Protein AF-A0A6F8YCI7-F1 (afdb_monomer_lite)

Organism: NCBI:txid624315

Radius of gyration: 26.01 Å; chains: 1; bounding box: 48×55×63 Å

Secondary structure (DSSP, 8-state):
---SB-HHHHHHHHHHHHHHTTS--HHHHHHHTTS-HHHHHHHHTTPPPPHHHHHHHHHHHT--GGGTBPPP------HHHHHHHHHTT-TTS-HHHHHHHHHHHHHHHHHHS-S-----------TT--HHHHHHHHHHHHHHHHHHHTS-----

Foldseek 3Di:
DPDQFQLQVLLVLLCVVCVVVVNNDLVRSCVLLVHDSVQNVCSVVRDDDDPVSLVSSCVSSVHDSVVGGDPPPPPPQPPLSVQLVVLCPDPVDDNVRSVVVSVVVVVVCVVPVDPPPPPDDDPPPDVCPPPVNVVVVVVVVVVVVVVVVPPDDPDD

Structure (mmCIF, N/CA/C/O backbone):
data_AF-A0A6F8YCI7-F1
#
_entry.id   AF-A0A6F8YCI7-F1
#
loop_
_atom_site.group_PDB
_atom_site.id
_atom_site.type_symbol
_atom_site.label_atom_id
_atom_site.label_alt_id
_atom_site.label_comp_id
_atom_site.label_asym_id
_atom_site.label_entity_id
_atom_site.label_seq_id
_atom_site.pdbx_PDB_ins_code
_atom_site.Cartn_x
_atom_site.Cartn_y
_atom_site.Cartn_z
_atom_site.occupancy
_atom_site.B_iso_or_equiv
_atom_site.auth_seq_id
_atom_site.auth_comp_id
_atom_site.auth_asym_id
_atom_site.auth_atom_id
_atom_site.pdbx_PDB_model_num
ATOM 1 N N . MET A 1 1 ? 13.091 4.020 5.190 1.00 37.84 1 MET A N 1
ATOM 2 C CA . MET A 1 1 ? 12.052 4.805 4.493 1.00 37.84 1 MET A CA 1
ATOM 3 C C . MET A 1 1 ? 11.655 3.990 3.278 1.00 37.84 1 MET A C 1
ATOM 5 O O . MET A 1 1 ? 12.542 3.629 2.524 1.00 37.84 1 MET A O 1
ATOM 9 N N . SER A 1 2 ? 10.399 3.556 3.171 1.00 45.97 2 SER A N 1
ATOM 10 C CA . SER A 1 2 ? 9.941 2.752 2.031 1.00 45.97 2 SER A CA 1
ATOM 11 C C . SER A 1 2 ? 9.976 3.618 0.779 1.00 45.97 2 SER A C 1
ATOM 13 O O . SER A 1 2 ? 9.234 4.597 0.708 1.00 45.97 2 SER A O 1
ATOM 15 N N . GLU A 1 3 ? 10.856 3.298 -0.164 1.00 55.19 3 GLU A N 1
ATOM 16 C CA . GLU A 1 3 ? 10.887 3.984 -1.451 1.00 55.19 3 GLU A CA 1
ATOM 17 C C . GLU A 1 3 ? 9.517 3.834 -2.134 1.00 55.19 3 GLU A C 1
ATOM 19 O O . GLU A 1 3 ? 8.992 2.721 -2.219 1.00 55.19 3 GLU A O 1
ATOM 24 N N . PRO A 1 4 ? 8.890 4.940 -2.574 1.00 69.00 4 PRO A N 1
ATOM 25 C CA . PRO A 1 4 ? 7.532 4.921 -3.118 1.00 69.00 4 PRO A CA 1
ATOM 26 C C . PRO A 1 4 ? 7.436 4.220 -4.482 1.00 69.00 4 PRO A C 1
ATOM 28 O O . PRO A 1 4 ? 6.330 4.012 -4.979 1.00 69.00 4 PRO A O 1
ATOM 31 N N . ILE A 1 5 ? 8.575 3.864 -5.083 1.00 75.88 5 ILE A N 1
ATOM 32 C CA . ILE A 1 5 ? 8.698 3.332 -6.439 1.00 75.88 5 ILE A CA 1
ATOM 33 C C . ILE A 1 5 ? 9.380 1.959 -6.385 1.00 75.88 5 ILE A C 1
ATOM 35 O O . ILE A 1 5 ? 10.434 1.804 -5.775 1.00 75.88 5 ILE A O 1
ATOM 39 N N . ASP A 1 6 ? 8.799 0.967 -7.057 1.00 85.62 6 ASP A N 1
ATOM 40 C CA . ASP A 1 6 ? 9.377 -0.362 -7.263 1.00 85.62 6 ASP A CA 1
ATOM 41 C C . ASP A 1 6 ? 10.444 -0.307 -8.374 1.00 85.62 6 ASP A C 1
ATOM 43 O O . ASP A 1 6 ? 10.183 -0.527 -9.564 1.00 85.62 6 ASP A O 1
ATOM 47 N N . ILE A 1 7 ? 11.667 0.056 -7.981 1.00 87.38 7 ILE A N 1
ATOM 48 C CA . ILE A 1 7 ? 12.806 0.234 -8.894 1.00 87.38 7 ILE A CA 1
ATOM 49 C C . ILE A 1 7 ? 13.286 -1.113 -9.455 1.00 87.38 7 ILE A C 1
ATOM 51 O O . ILE A 1 7 ? 13.692 -1.202 -10.616 1.00 87.38 7 ILE A O 1
ATOM 55 N N . GLU A 1 8 ? 13.184 -2.191 -8.677 1.00 87.75 8 GLU A N 1
ATOM 56 C CA . GLU A 1 8 ? 13.527 -3.539 -9.140 1.00 87.75 8 GLU A CA 1
ATOM 57 C C . GLU A 1 8 ? 12.595 -4.004 -10.266 1.00 87.75 8 GLU A C 1
ATOM 59 O O . GLU A 1 8 ? 13.024 -4.647 -11.232 1.00 87.75 8 GLU A O 1
ATOM 64 N N . LEU A 1 9 ? 11.301 -3.687 -10.176 1.00 89.19 9 LEU A N 1
ATOM 65 C CA . LEU A 1 9 ? 10.351 -3.904 -11.263 1.00 89.19 9 LEU A CA 1
ATOM 66 C C . LEU A 1 9 ? 10.716 -3.076 -12.500 1.00 89.19 9 LEU A C 1
ATOM 68 O O . LEU A 1 9 ? 10.702 -3.621 -13.606 1.00 89.19 9 LEU A O 1
ATOM 72 N N . LEU A 1 10 ? 11.088 -1.804 -12.326 1.00 91.12 10 LEU A N 1
ATOM 73 C CA . LEU A 1 10 ? 11.517 -0.936 -13.426 1.00 91.12 10 LEU A CA 1
ATOM 74 C C . LEU A 1 10 ? 12.724 -1.517 -14.175 1.00 91.12 10 LEU A C 1
ATOM 76 O O . LEU A 1 10 ? 12.652 -1.702 -15.392 1.00 91.12 10 LEU A O 1
ATOM 80 N 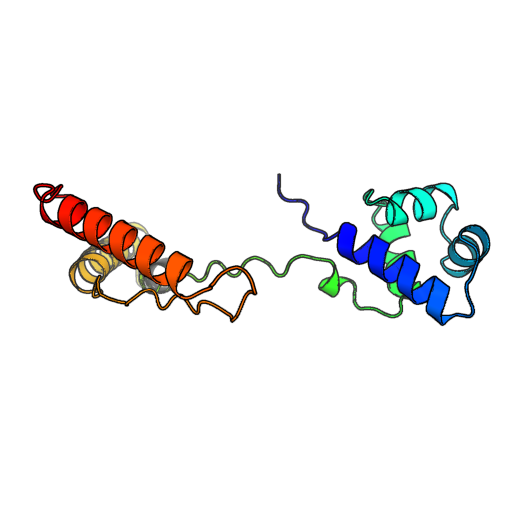N . GLY A 1 11 ? 13.792 -1.889 -13.466 1.00 91.62 11 GLY A N 1
ATOM 81 C CA . GLY A 1 11 ? 14.991 -2.479 -14.069 1.00 91.62 11 GLY A CA 1
ATOM 82 C C . GLY A 1 11 ? 14.706 -3.792 -14.810 1.00 91.62 11 GLY A C 1
ATOM 83 O O . GLY A 1 11 ? 15.164 -3.994 -15.940 1.00 91.62 11 GLY A O 1
ATOM 84 N N . ARG A 1 12 ? 13.872 -4.670 -14.232 1.00 92.56 12 ARG A N 1
ATOM 85 C CA . ARG A 1 12 ? 13.448 -5.923 -14.884 1.00 92.56 12 ARG A CA 1
ATOM 86 C C . ARG A 1 12 ? 12.662 -5.677 -16.169 1.00 92.56 12 ARG A C 1
ATOM 88 O O . ARG A 1 12 ? 12.902 -6.371 -17.158 1.00 92.56 12 ARG A O 1
ATOM 95 N N . LEU A 1 13 ? 11.745 -4.709 -16.172 1.00 93.06 13 LEU A N 1
ATOM 96 C CA . LEU A 1 13 ? 10.932 -4.383 -17.346 1.00 93.06 13 LEU A CA 1
ATOM 97 C C . LEU A 1 13 ? 11.761 -3.734 -18.456 1.00 93.06 13 LEU A C 1
ATOM 99 O O . LEU A 1 13 ? 11.581 -4.096 -19.616 1.00 93.06 13 LEU A O 1
ATOM 103 N N . VAL A 1 14 ? 12.731 -2.879 -18.116 1.00 92.56 14 VAL A N 1
ATOM 104 C CA . VAL A 1 14 ? 13.713 -2.353 -19.080 1.00 92.56 14 VAL A CA 1
ATOM 105 C C . VAL A 1 14 ? 14.464 -3.493 -19.762 1.00 92.56 14 VAL A C 1
ATOM 107 O O . VAL A 1 14 ? 14.514 -3.558 -20.992 1.00 92.56 14 VAL A O 1
ATOM 110 N N . ARG A 1 15 ? 14.994 -4.445 -18.987 1.00 92.06 15 ARG A N 1
ATOM 111 C CA . ARG A 1 15 ? 15.701 -5.605 -19.542 1.00 92.06 15 ARG A CA 1
ATOM 112 C C . ARG A 1 15 ? 14.794 -6.468 -20.422 1.00 92.06 15 ARG A C 1
ATOM 114 O O . ARG A 1 15 ? 15.214 -6.892 -21.498 1.00 92.06 15 ARG A O 1
ATOM 121 N N . ALA A 1 16 ? 13.561 -6.721 -19.989 1.00 91.69 16 ALA A N 1
ATOM 122 C CA . ALA A 1 16 ? 12.595 -7.510 -20.749 1.00 91.69 16 ALA A CA 1
ATOM 123 C C . ALA A 1 16 ? 12.235 -6.844 -22.087 1.00 91.69 16 ALA A C 1
ATOM 125 O O . ALA A 1 16 ? 12.264 -7.503 -23.128 1.00 91.69 16 ALA A O 1
ATOM 126 N N . GLU A 1 17 ? 11.969 -5.538 -22.083 1.00 92.69 17 GLU A N 1
ATOM 127 C CA . GLU A 1 17 ? 11.607 -4.789 -23.288 1.00 92.69 17 GLU A CA 1
ATOM 128 C C . GLU A 1 17 ? 12.776 -4.717 -24.282 1.00 92.69 17 GLU A C 1
ATOM 130 O O . GLU A 1 17 ? 12.590 -4.924 -25.483 1.00 92.69 17 GLU A O 1
ATOM 135 N N . ARG A 1 18 ? 14.014 -4.554 -23.792 1.00 92.88 18 ARG A N 1
ATOM 136 C CA . ARG A 1 18 ? 15.229 -4.641 -24.622 1.00 92.88 18 ARG A CA 1
ATOM 137 C C . ARG A 1 18 ? 15.354 -5.978 -25.345 1.00 92.88 18 ARG A C 1
ATOM 139 O O . ARG A 1 18 ? 15.717 -6.012 -26.520 1.00 92.88 18 ARG A O 1
ATOM 146 N N . LEU A 1 19 ? 15.082 -7.080 -24.646 1.00 91.00 19 LEU A N 1
ATOM 147 C CA . LEU A 1 19 ? 15.126 -8.421 -25.229 1.00 91.00 19 LEU A CA 1
ATOM 148 C C . LEU A 1 19 ? 14.012 -8.613 -26.261 1.00 91.00 19 LEU A C 1
ATOM 150 O O . LEU A 1 19 ? 14.274 -9.163 -27.331 1.00 91.00 19 LEU A O 1
ATOM 154 N N . LYS A 1 20 ? 12.809 -8.106 -25.971 1.00 91.06 20 LYS A N 1
ATOM 155 C CA . LYS A 1 20 ? 11.640 -8.171 -26.854 1.00 91.06 20 LYS A CA 1
ATOM 156 C C . LYS A 1 20 ? 11.854 -7.421 -28.172 1.00 91.06 20 LYS A C 1
ATOM 158 O O . LYS A 1 20 ? 11.485 -7.933 -29.222 1.00 91.06 20 LYS A O 1
ATOM 163 N N . ARG A 1 21 ? 12.503 -6.253 -28.145 1.00 89.75 21 ARG A N 1
ATOM 164 C CA . ARG A 1 21 ? 12.782 -5.418 -29.332 1.00 89.75 21 ARG A CA 1
ATOM 165 C C . ARG A 1 21 ? 14.008 -5.863 -30.143 1.00 89.75 21 ARG A C 1
ATOM 167 O O . ARG A 1 21 ? 14.680 -5.040 -30.752 1.00 89.75 21 ARG A O 1
ATOM 174 N N . GLY A 1 22 ? 14.322 -7.159 -30.140 1.00 85.06 22 GLY A N 1
ATOM 175 C CA . GLY A 1 22 ? 15.443 -7.707 -30.910 1.00 85.06 22 GLY A CA 1
ATOM 176 C C . GLY A 1 22 ? 16.796 -7.645 -30.196 1.00 85.06 22 GLY A C 1
ATOM 177 O O . GLY A 1 22 ? 17.822 -7.495 -30.849 1.00 85.06 22 GLY A O 1
ATOM 178 N N . ARG A 1 23 ? 16.814 -7.786 -28.860 1.00 86.88 23 ARG A N 1
ATOM 179 C CA . ARG A 1 23 ? 18.038 -7.781 -28.027 1.00 86.88 23 ARG A CA 1
ATOM 180 C C . ARG A 1 23 ? 18.862 -6.501 -28.168 1.00 86.88 23 ARG A C 1
ATOM 182 O O . ARG A 1 23 ? 20.076 -6.541 -28.360 1.00 86.88 23 ARG A O 1
ATOM 189 N N . LEU A 1 24 ? 18.198 -5.360 -28.011 1.00 90.25 24 LEU A N 1
ATOM 190 C CA . LEU A 1 24 ? 18.855 -4.058 -28.040 1.00 90.25 24 LEU A CA 1
ATOM 191 C C . LEU A 1 24 ? 20.004 -3.997 -27.028 1.00 90.25 24 LEU A C 1
ATOM 193 O O . LEU A 1 24 ? 19.871 -4.418 -25.869 1.00 90.25 24 LEU A O 1
ATOM 197 N N . SER A 1 25 ? 21.128 -3.420 -27.453 1.00 92.75 25 SER A N 1
ATOM 198 C CA . SER A 1 25 ? 22.197 -3.040 -26.534 1.00 92.75 25 SER A CA 1
ATOM 199 C C . SER A 1 25 ? 21.682 -1.976 -25.559 1.00 92.75 25 SER A C 1
ATOM 201 O O . SER A 1 25 ? 20.715 -1.266 -25.838 1.00 92.75 25 SER A O 1
ATOM 203 N N . LEU A 1 26 ? 22.322 -1.858 -24.396 1.00 91.12 26 LEU A N 1
ATOM 204 C CA . LEU A 1 26 ? 21.915 -0.870 -23.397 1.00 91.12 26 LEU A CA 1
ATOM 205 C C . LEU A 1 26 ? 22.045 0.561 -23.947 1.00 91.12 26 LEU A C 1
ATOM 207 O O . LEU A 1 26 ? 21.221 1.415 -23.645 1.00 91.12 26 LEU A O 1
ATOM 211 N N . ARG A 1 27 ? 23.044 0.805 -24.806 1.00 91.75 27 ARG A N 1
ATOM 212 C CA . ARG A 1 27 ? 23.239 2.099 -25.468 1.00 91.75 27 ARG A CA 1
ATOM 213 C C . ARG A 1 27 ? 22.113 2.410 -26.455 1.00 91.75 27 ARG A C 1
ATOM 215 O O . ARG A 1 27 ? 21.538 3.485 -26.362 1.00 91.75 27 ARG A O 1
ATOM 222 N N . ALA A 1 28 ? 21.732 1.448 -27.296 1.00 92.19 28 ALA A N 1
ATOM 223 C CA . ALA A 1 28 ? 20.612 1.622 -28.222 1.00 92.19 28 ALA A CA 1
ATOM 224 C C . ALA A 1 28 ? 19.280 1.842 -27.484 1.00 92.19 28 ALA A C 1
ATOM 226 O O . ALA A 1 28 ? 18.459 2.653 -27.896 1.00 92.19 28 ALA A O 1
ATOM 227 N N . ALA A 1 29 ? 19.067 1.145 -26.365 1.00 92.00 29 ALA A N 1
ATOM 228 C CA . ALA A 1 29 ? 17.880 1.336 -25.538 1.00 92.00 29 ALA A CA 1
ATOM 229 C C . ALA A 1 29 ? 17.845 2.720 -24.871 1.00 92.00 29 ALA A C 1
ATOM 231 O O . ALA A 1 29 ? 16.790 3.340 -24.816 1.00 92.00 29 ALA A O 1
ATOM 232 N N . ALA A 1 30 ? 18.994 3.217 -24.402 1.00 94.62 30 ALA A N 1
ATOM 233 C CA . ALA A 1 30 ? 19.110 4.547 -23.808 1.00 94.62 30 ALA A CA 1
ATOM 234 C C . ALA A 1 30 ? 18.831 5.655 -24.832 1.00 94.62 30 ALA A C 1
ATOM 236 O O . ALA A 1 30 ? 18.113 6.599 -24.520 1.00 94.62 30 ALA A O 1
ATOM 237 N N . GLU A 1 31 ? 19.325 5.494 -26.062 1.00 94.38 31 GLU A N 1
ATOM 238 C CA . GLU A 1 31 ? 19.021 6.397 -27.175 1.00 94.38 31 GLU A CA 1
ATOM 239 C C . GLU A 1 31 ? 17.526 6.399 -27.510 1.00 94.38 31 GLU A C 1
ATOM 241 O O . GLU A 1 31 ? 16.923 7.465 -27.579 1.00 94.38 31 GLU A O 1
ATOM 246 N N . GLN A 1 32 ? 16.896 5.225 -27.633 1.00 94.00 32 GLN A N 1
ATOM 247 C CA . GLN A 1 32 ? 15.455 5.137 -27.910 1.00 94.00 32 GLN A CA 1
ATOM 248 C C . GLN A 1 32 ? 14.579 5.688 -26.782 1.00 94.00 32 GLN A C 1
ATOM 250 O O . GLN A 1 32 ? 13.488 6.184 -27.042 1.00 94.00 32 GLN A O 1
ATOM 255 N N . ALA A 1 33 ? 15.018 5.542 -25.534 1.00 92.31 33 ALA A N 1
ATOM 256 C CA . ALA A 1 33 ? 14.318 6.069 -24.372 1.00 92.31 33 ALA A CA 1
ATOM 257 C C . ALA A 1 33 ? 14.679 7.535 -24.081 1.00 92.31 33 ALA A C 1
ATOM 259 O O . ALA A 1 33 ? 14.191 8.079 -23.097 1.00 92.31 33 ALA A O 1
ATOM 260 N N . GLU A 1 34 ? 15.534 8.169 -24.890 1.00 94.75 34 GLU A N 1
ATOM 261 C CA . GLU A 1 34 ? 16.004 9.548 -24.706 1.00 94.75 34 GLU A CA 1
ATOM 262 C C . GLU A 1 34 ? 16.581 9.823 -23.304 1.00 94.75 34 GLU A C 1
ATOM 264 O O . GLU A 1 34 ? 16.378 10.890 -22.711 1.00 94.75 34 GLU A O 1
ATOM 269 N N . VAL A 1 35 ? 17.313 8.858 -22.744 1.00 95.06 35 VAL A N 1
ATOM 270 C CA . VAL A 1 35 ? 17.971 8.986 -21.435 1.00 95.06 35 VAL A CA 1
ATOM 271 C C . VAL A 1 35 ? 19.480 8.778 -21.543 1.00 95.06 35 VAL A C 1
ATOM 273 O O . VAL A 1 35 ? 19.953 8.047 -22.415 1.00 95.06 35 VAL A O 1
ATOM 276 N N . PRO A 1 36 ? 20.282 9.366 -20.637 1.00 95.38 36 PRO A N 1
ATOM 277 C CA . PRO A 1 36 ? 21.711 9.096 -20.601 1.00 95.38 36 PRO A CA 1
ATOM 278 C C . PRO A 1 36 ? 21.992 7.605 -20.380 1.00 95.38 36 PRO A C 1
ATOM 280 O O . PRO A 1 36 ? 21.385 6.963 -19.519 1.00 95.38 36 PRO A O 1
ATOM 283 N N . PHE A 1 37 ? 22.984 7.066 -21.093 1.00 93.75 37 PHE A N 1
ATOM 284 C CA . PHE A 1 37 ? 23.416 5.669 -20.955 1.00 93.75 37 PHE A CA 1
ATOM 285 C C . PHE A 1 37 ? 23.702 5.279 -19.499 1.00 93.75 37 PHE A C 1
ATOM 287 O O . PHE A 1 37 ? 23.251 4.233 -19.034 1.00 93.75 37 PHE A O 1
ATOM 294 N N . ASN A 1 38 ? 24.414 6.144 -18.769 1.00 92.62 38 ASN A N 1
ATOM 295 C CA . ASN A 1 38 ? 24.748 5.912 -17.364 1.00 92.62 38 ASN A CA 1
ATOM 296 C C . ASN A 1 38 ? 23.492 5.810 -16.491 1.00 92.62 38 ASN A C 1
ATOM 298 O O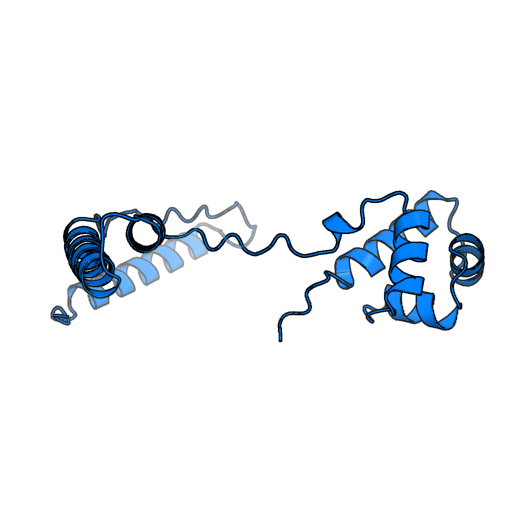 . ASN A 1 38 ? 23.460 4.992 -15.577 1.00 92.62 38 ASN A O 1
ATOM 302 N N . THR A 1 39 ? 22.447 6.585 -16.791 1.00 93.12 39 THR A N 1
ATOM 303 C CA . THR A 1 39 ? 21.168 6.516 -16.078 1.00 93.12 39 THR A CA 1
ATOM 304 C C . THR A 1 39 ? 20.487 5.179 -16.334 1.00 93.12 39 THR A C 1
ATOM 306 O O . THR A 1 39 ? 20.143 4.489 -15.381 1.00 93.12 39 THR A O 1
ATOM 309 N N . LEU A 1 40 ? 20.361 4.749 -17.594 1.00 92.44 40 LEU A N 1
ATOM 310 C CA . LEU A 1 40 ? 19.714 3.469 -17.903 1.00 92.44 40 LEU A CA 1
ATOM 311 C C . LEU A 1 40 ? 20.496 2.268 -17.337 1.00 92.44 40 LEU A C 1
ATOM 313 O O . LEU A 1 40 ? 19.894 1.314 -16.851 1.00 92.44 40 LEU A O 1
ATOM 317 N N . ALA A 1 41 ? 21.832 2.335 -17.334 1.00 92.00 41 ALA A N 1
ATOM 318 C CA . ALA A 1 41 ? 22.697 1.320 -16.726 1.00 92.00 41 ALA A CA 1
ATOM 319 C C . ALA A 1 41 ? 22.475 1.177 -15.219 1.00 92.00 41 ALA A C 1
ATOM 321 O O . ALA A 1 41 ? 22.491 0.067 -14.690 1.00 92.00 41 ALA A O 1
ATOM 322 N N . ARG A 1 42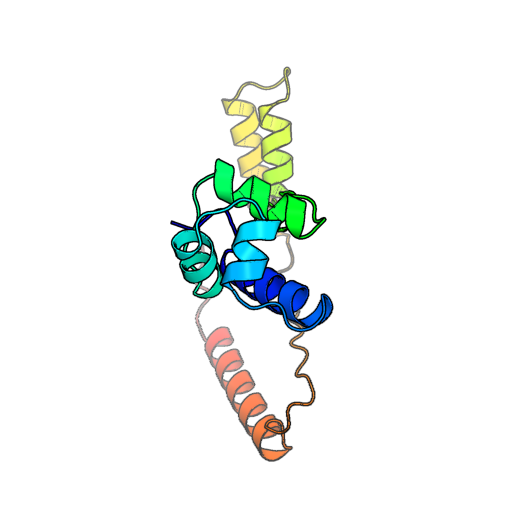 ? 22.302 2.309 -14.536 1.00 92.50 42 ARG A N 1
ATOM 323 C CA . ARG A 1 42 ? 22.018 2.377 -13.104 1.00 92.50 42 ARG A CA 1
ATOM 324 C C . ARG A 1 42 ? 20.611 1.860 -12.797 1.00 92.50 42 ARG A C 1
ATOM 326 O O . ARG A 1 42 ? 20.460 1.023 -11.915 1.00 92.50 42 ARG A O 1
ATOM 333 N N . VAL A 1 43 ? 19.616 2.235 -13.600 1.00 92.44 43 VAL A N 1
ATOM 334 C CA . VAL A 1 43 ? 18.234 1.738 -13.477 1.00 92.44 43 VAL A CA 1
ATOM 335 C C . VAL A 1 43 ? 18.150 0.222 -13.654 1.00 92.44 43 VAL A C 1
ATOM 337 O O . VAL A 1 43 ? 17.486 -0.450 -12.871 1.00 92.44 43 VAL A O 1
ATOM 340 N N . GLU A 1 44 ? 18.857 -0.357 -14.630 1.00 89.06 44 GLU A N 1
ATOM 341 C CA . GLU A 1 44 ? 18.875 -1.819 -14.815 1.00 89.06 44 GLU A CA 1
ATOM 342 C C . GLU A 1 44 ? 19.532 -2.557 -13.631 1.00 89.06 44 GLU A C 1
ATOM 344 O O . GLU A 1 44 ? 19.234 -3.727 -13.392 1.00 89.06 44 GLU A O 1
ATOM 349 N N . LYS A 1 45 ? 20.386 -1.870 -12.860 1.00 88.25 45 LYS A N 1
ATOM 350 C CA . LYS A 1 45 ? 21.006 -2.375 -11.626 1.00 88.25 45 LYS A CA 1
ATOM 351 C C . LYS A 1 45 ? 20.186 -2.108 -10.358 1.00 88.25 45 LYS A C 1
ATOM 353 O O . LYS A 1 45 ? 20.579 -2.603 -9.307 1.00 88.25 45 LYS A O 1
ATOM 358 N N . GLY A 1 46 ? 19.071 -1.383 -10.455 1.00 86.25 46 GLY A N 1
ATOM 359 C CA . GLY A 1 46 ? 18.185 -1.102 -9.323 1.00 86.25 46 GLY A CA 1
ATOM 360 C C . GLY A 1 46 ? 18.326 0.291 -8.702 1.00 86.25 46 GLY A C 1
ATOM 361 O O . GLY A 1 46 ? 17.816 0.500 -7.609 1.00 86.25 46 GLY A O 1
ATOM 362 N N . ASP A 1 47 ? 18.975 1.248 -9.371 1.00 88.75 47 ASP A N 1
ATOM 363 C CA . ASP A 1 47 ? 19.049 2.632 -8.883 1.00 88.75 47 ASP A CA 1
ATOM 364 C C . ASP A 1 47 ? 17.847 3.476 -9.335 1.00 88.75 47 ASP A C 1
ATOM 366 O O . ASP A 1 47 ? 17.390 3.379 -10.479 1.00 88.75 47 ASP A O 1
ATOM 370 N N . LEU A 1 48 ? 17.393 4.380 -8.462 1.00 87.38 48 LEU A N 1
ATOM 371 C CA . LEU A 1 48 ? 16.320 5.325 -8.765 1.00 87.38 48 LEU A CA 1
ATOM 372 C C . LEU A 1 48 ? 16.806 6.425 -9.735 1.00 87.38 48 LEU A C 1
ATOM 374 O O . LEU A 1 48 ? 17.744 7.160 -9.404 1.00 87.38 48 LEU A O 1
ATOM 378 N N . PRO A 1 49 ? 16.182 6.591 -10.915 1.00 90.81 49 PRO A N 1
ATOM 379 C CA . PRO A 1 49 ? 16.434 7.740 -11.774 1.00 90.81 49 PRO A CA 1
ATOM 380 C C . PRO A 1 49 ? 15.668 8.971 -11.266 1.00 90.81 49 PRO A C 1
ATOM 382 O O . PRO A 1 49 ? 14.690 8.853 -10.528 1.00 90.81 49 PRO A O 1
ATOM 385 N N . ASP A 1 50 ? 16.067 10.166 -11.703 1.00 91.19 50 ASP A N 1
ATOM 386 C CA . ASP A 1 50 ? 15.249 11.362 -11.477 1.00 91.19 50 ASP A CA 1
ATOM 387 C C . ASP A 1 50 ? 13.874 11.259 -12.172 1.00 91.19 50 ASP A C 1
ATOM 389 O O . ASP A 1 50 ? 13.641 10.413 -13.040 1.00 91.19 50 ASP A O 1
ATOM 393 N N . LEU A 1 51 ? 12.950 12.151 -11.803 1.00 90.44 51 LEU A N 1
ATOM 394 C CA . LEU A 1 51 ? 11.576 12.132 -12.310 1.00 90.44 51 LEU A CA 1
ATOM 395 C C . LEU A 1 51 ? 11.489 12.293 -13.838 1.00 90.44 51 LEU A C 1
ATOM 397 O O . LEU A 1 51 ? 10.608 11.706 -14.470 1.00 90.44 51 LEU A O 1
ATOM 401 N N . ALA A 1 52 ? 12.377 13.084 -14.445 1.00 91.94 52 ALA A N 1
ATOM 402 C CA . ALA A 1 52 ? 12.359 13.316 -15.886 1.00 91.94 52 ALA A CA 1
ATOM 403 C C . ALA A 1 52 ? 12.765 12.044 -16.643 1.00 91.94 52 ALA A C 1
ATOM 405 O O . ALA A 1 52 ? 12.053 11.600 -17.546 1.00 91.94 52 ALA A O 1
ATOM 406 N N . ASN A 1 53 ? 13.861 11.417 -16.221 1.00 93.50 53 ASN A N 1
ATOM 407 C CA . ASN A 1 53 ? 14.361 10.166 -16.772 1.00 93.50 53 ASN A CA 1
ATOM 408 C C . ASN A 1 53 ? 13.401 9.001 -16.498 1.00 93.50 53 ASN A C 1
ATOM 410 O O . ASN A 1 53 ? 13.156 8.197 -17.394 1.00 93.50 53 ASN A O 1
ATOM 414 N N . PHE A 1 54 ? 12.791 8.942 -15.312 1.00 93.44 54 PHE A N 1
ATOM 415 C CA . PHE A 1 54 ? 11.743 7.971 -14.996 1.00 93.44 54 PHE A CA 1
ATOM 416 C C . PHE A 1 54 ? 10.588 8.044 -16.001 1.00 93.44 54 PHE A C 1
ATOM 418 O O . PHE A 1 54 ? 10.243 7.037 -16.616 1.00 93.44 54 PHE A O 1
ATOM 425 N N . ARG A 1 55 ? 10.026 9.239 -16.231 1.00 92.38 55 ARG A N 1
ATOM 426 C CA . ARG A 1 55 ? 8.911 9.427 -17.173 1.00 92.38 55 ARG A CA 1
ATOM 427 C C . ARG A 1 55 ? 9.272 8.992 -18.590 1.00 92.38 55 ARG A C 1
ATOM 429 O O . ARG A 1 55 ? 8.455 8.349 -19.241 1.00 92.38 55 ARG A O 1
ATOM 436 N N . ARG A 1 56 ? 10.484 9.311 -19.050 1.00 95.12 56 ARG A N 1
ATOM 437 C CA . ARG A 1 56 ? 10.978 8.903 -20.373 1.00 95.12 56 ARG A CA 1
ATOM 438 C C . ARG A 1 56 ? 11.111 7.387 -20.501 1.00 95.12 56 ARG A C 1
ATOM 440 O O . ARG A 1 56 ? 10.604 6.811 -21.458 1.00 95.12 56 ARG A O 1
ATOM 447 N N . ILE A 1 57 ? 11.704 6.730 -19.503 1.00 94.44 57 ILE A N 1
ATOM 448 C CA . ILE A 1 57 ? 11.838 5.266 -19.472 1.00 94.44 57 ILE A CA 1
ATOM 449 C C . ILE A 1 57 ? 10.459 4.600 -19.465 1.00 94.44 57 ILE A C 1
ATOM 451 O O . ILE A 1 57 ? 10.206 3.693 -20.251 1.00 94.44 57 ILE A O 1
ATOM 455 N N . VAL A 1 58 ? 9.547 5.061 -18.609 1.00 93.88 58 VAL A N 1
ATOM 456 C CA . VAL A 1 58 ? 8.185 4.521 -18.504 1.00 93.88 58 VAL A CA 1
ATOM 457 C C . VAL A 1 58 ? 7.393 4.716 -19.799 1.00 93.88 58 VAL A C 1
ATOM 459 O O . VAL A 1 58 ? 6.709 3.794 -20.247 1.00 93.88 58 VAL A O 1
ATOM 462 N N . HIS A 1 59 ? 7.534 5.878 -20.440 1.00 93.88 59 HIS A N 1
ATOM 463 C CA . HIS A 1 59 ? 6.937 6.144 -21.745 1.00 93.88 59 HIS A CA 1
ATOM 464 C C . HIS A 1 59 ? 7.490 5.204 -22.822 1.00 93.88 59 HIS A C 1
ATOM 466 O O . HIS A 1 59 ? 6.717 4.601 -23.563 1.00 93.88 59 HIS A O 1
ATOM 472 N N . TRP A 1 60 ? 8.809 5.003 -22.861 1.00 95.00 60 TRP A N 1
ATOM 473 C CA . TRP A 1 60 ? 9.449 4.064 -23.782 1.00 95.00 60 TRP A CA 1
ATOM 474 C C . TRP A 1 60 ? 8.981 2.618 -23.568 1.00 95.00 60 TRP A C 1
ATOM 476 O O . TRP A 1 60 ? 8.788 1.887 -24.542 1.00 95.00 60 TRP A O 1
ATOM 486 N N . LEU A 1 61 ? 8.736 2.217 -22.316 1.00 93.06 61 LEU A N 1
ATOM 487 C CA . LEU A 1 61 ? 8.139 0.924 -21.964 1.00 93.06 61 LEU A CA 1
ATOM 488 C C . LEU A 1 61 ? 6.661 0.801 -22.379 1.00 93.06 61 LEU A C 1
ATOM 490 O O . LEU A 1 61 ? 6.133 -0.310 -22.395 1.00 93.06 61 LEU A O 1
ATOM 494 N N . GLY A 1 62 ? 5.984 1.910 -22.696 1.00 91.00 62 GLY A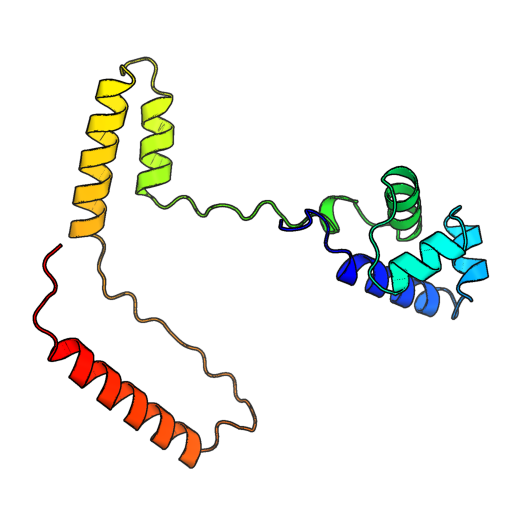 N 1
ATOM 495 C CA . GLY A 1 62 ? 4.558 1.932 -23.024 1.00 91.00 62 GLY A CA 1
ATOM 496 C C . GLY A 1 62 ? 3.665 1.581 -21.833 1.00 91.00 62 GLY A C 1
ATOM 497 O O . GLY A 1 62 ? 2.600 0.992 -22.014 1.00 91.00 62 GLY A O 1
ATOM 498 N N . LEU A 1 63 ? 4.114 1.878 -20.610 1.00 89.69 63 LEU A N 1
ATOM 499 C CA . LEU A 1 63 ? 3.409 1.529 -19.378 1.00 89.69 63 LEU A CA 1
ATOM 500 C C . LEU A 1 63 ? 2.922 2.778 -18.631 1.00 89.69 63 LEU A C 1
ATOM 502 O O . LEU A 1 63 ? 3.568 3.820 -18.703 1.00 89.69 63 LEU A O 1
ATOM 506 N N . PRO A 1 64 ? 1.808 2.683 -17.886 1.00 86.50 64 PRO A N 1
ATOM 507 C CA . PRO A 1 64 ? 1.376 3.751 -16.993 1.00 86.50 64 PRO A CA 1
ATOM 508 C C . PRO A 1 64 ? 2.362 3.907 -15.813 1.00 86.50 64 PRO A C 1
ATOM 510 O O . PRO A 1 64 ? 2.737 2.891 -15.212 1.00 86.50 64 PRO A O 1
ATOM 513 N N . PRO A 1 65 ? 2.790 5.137 -15.456 1.00 85.81 65 PRO A N 1
ATOM 514 C CA . PRO A 1 65 ? 3.662 5.401 -14.305 1.00 85.81 65 PRO A CA 1
ATOM 515 C C . PRO A 1 65 ? 3.153 4.806 -12.994 1.00 85.81 65 PRO A C 1
ATOM 517 O O . PRO A 1 65 ? 3.947 4.313 -12.196 1.00 85.81 65 PRO A O 1
ATOM 520 N N . GLU A 1 66 ? 1.835 4.785 -12.808 1.00 83.75 66 GLU A N 1
ATOM 521 C CA . GLU A 1 66 ? 1.116 4.279 -11.634 1.00 83.75 66 GLU A CA 1
ATOM 522 C C . GLU A 1 66 ? 1.482 2.827 -11.314 1.00 83.75 66 GLU A C 1
ATOM 524 O O . GLU A 1 66 ? 1.440 2.419 -10.160 1.00 83.75 66 GLU A O 1
ATOM 529 N N . ARG A 1 67 ? 1.901 2.054 -12.323 1.00 83.56 67 ARG A N 1
ATOM 530 C CA . ARG A 1 67 ? 2.322 0.658 -12.167 1.00 83.56 67 ARG A CA 1
ATOM 531 C C . ARG A 1 67 ? 3.582 0.491 -11.317 1.00 83.56 67 ARG A C 1
ATOM 533 O O . ARG A 1 67 ? 3.791 -0.580 -10.755 1.00 83.56 67 ARG A O 1
ATOM 540 N N . PHE A 1 68 ? 4.440 1.505 -11.296 1.00 85.38 68 PHE A N 1
ATOM 541 C CA . PHE A 1 68 ? 5.721 1.464 -10.593 1.00 85.38 68 PHE A CA 1
ATOM 542 C C . PHE A 1 68 ? 5.631 2.063 -9.202 1.00 85.38 68 PHE A C 1
ATOM 544 O O . PHE A 1 68 ? 6.517 1.826 -8.391 1.00 85.38 68 PHE A O 1
ATOM 551 N N . PHE A 1 69 ? 4.581 2.822 -8.911 1.00 82.44 69 PHE A N 1
ATOM 552 C CA . PHE A 1 69 ? 4.307 3.216 -7.544 1.00 82.44 69 PHE A CA 1
ATOM 553 C C . PHE A 1 69 ? 3.723 2.010 -6.831 1.00 82.44 69 PHE A C 1
ATOM 555 O O . PHE A 1 69 ? 2.853 1.323 -7.376 1.00 82.44 69 PHE A O 1
ATOM 562 N N . GLN A 1 70 ? 4.194 1.730 -5.614 1.00 66.69 70 GLN A N 1
ATOM 563 C CA . GLN A 1 70 ? 3.436 0.791 -4.802 1.00 66.69 70 GLN A CA 1
ATOM 564 C C . GLN A 1 70 ? 2.018 1.355 -4.706 1.00 66.69 70 GLN A C 1
ATOM 566 O O . GLN A 1 70 ? 1.886 2.553 -4.414 1.00 66.69 70 GLN A O 1
ATOM 571 N N . PRO A 1 71 ? 0.963 0.547 -4.955 1.00 58.62 71 PRO A N 1
ATOM 572 C CA . PRO A 1 71 ? -0.366 0.985 -4.574 1.00 58.62 71 PRO A CA 1
ATOM 573 C C . PRO A 1 71 ? -0.222 1.448 -3.127 1.00 58.62 71 PRO A C 1
ATOM 575 O O . PRO A 1 71 ? 0.475 0.750 -2.368 1.00 58.62 71 PRO A O 1
ATOM 578 N N . PRO A 1 72 ? -0.767 2.627 -2.748 1.00 53.25 72 PRO A N 1
ATOM 579 C CA . PRO A 1 72 ? -0.771 3.002 -1.345 1.00 53.25 72 PRO A CA 1
ATOM 580 C C . PRO A 1 72 ? -1.239 1.745 -0.647 1.00 53.25 72 PRO A C 1
ATOM 582 O O . PRO A 1 72 ? -2.253 1.184 -1.076 1.00 53.25 72 PRO A O 1
ATOM 585 N N . ARG A 1 73 ? -0.426 1.207 0.281 1.00 50.16 73 ARG A N 1
ATOM 586 C CA . ARG A 1 73 ? -0.887 0.104 1.118 1.00 50.16 73 ARG A CA 1
ATOM 587 C C . ARG A 1 73 ? -2.238 0.609 1.558 1.00 50.16 73 ARG A C 1
ATOM 589 O O . ARG A 1 73 ? -2.272 1.614 2.269 1.00 50.16 73 ARG A O 1
ATOM 596 N N . MET A 1 74 ? -3.319 0.033 1.024 1.00 47.50 74 MET A N 1
ATOM 597 C CA . MET A 1 74 ? -4.623 0.311 1.567 1.00 47.50 74 MET A CA 1
ATOM 598 C C . MET A 1 74 ? -4.378 -0.159 2.977 1.00 47.50 74 MET A C 1
ATOM 600 O O . MET A 1 74 ? -4.150 -1.348 3.207 1.00 47.50 74 MET A O 1
ATOM 604 N N . ARG A 1 75 ? -4.224 0.796 3.898 1.00 51.19 75 ARG A N 1
ATOM 605 C CA . ARG A 1 75 ? -4.489 0.512 5.283 1.00 51.19 75 ARG A CA 1
ATOM 606 C C . ARG A 1 75 ? -5.871 -0.075 5.161 1.00 51.19 75 ARG A C 1
ATOM 608 O O . ARG A 1 75 ? -6.791 0.621 4.737 1.00 51.19 75 ARG A O 1
ATOM 615 N N . THR A 1 76 ? -5.958 -1.393 5.280 1.00 52.19 76 THR A N 1
ATOM 616 C CA . THR A 1 76 ? -7.237 -2.051 5.416 1.00 52.19 76 THR A CA 1
ATOM 617 C C . THR A 1 76 ? -7.682 -1.520 6.755 1.00 52.19 76 THR A C 1
ATOM 619 O O . THR A 1 76 ? -7.289 -2.063 7.784 1.00 52.19 76 THR A O 1
ATOM 622 N N . GLU A 1 77 ? -8.307 -0.342 6.729 1.00 64.88 77 GLU A N 1
ATOM 623 C CA . GLU A 1 77 ? -8.824 0.284 7.920 1.00 64.88 77 GLU A CA 1
ATOM 624 C C . GLU A 1 77 ? -9.723 -0.782 8.512 1.00 64.88 77 GLU A C 1
ATOM 626 O O . GLU A 1 77 ? -10.604 -1.344 7.849 1.00 64.88 77 GLU A O 1
ATOM 631 N N . THR A 1 78 ? -9.381 -1.185 9.723 1.00 82.19 78 THR A N 1
ATOM 632 C CA . THR A 1 78 ? -10.196 -2.132 10.454 1.00 82.19 78 THR A CA 1
ATOM 633 C C . THR A 1 78 ? -11.587 -1.522 10.593 1.00 82.19 78 THR A C 1
ATOM 635 O O . THR A 1 78 ? -11.745 -0.300 10.581 1.00 82.19 78 THR A O 1
ATOM 638 N N . THR A 1 79 ? -12.626 -2.348 10.716 1.00 88.44 79 THR A N 1
ATOM 639 C CA . THR A 1 79 ? -14.000 -1.841 10.850 1.00 88.44 79 THR A CA 1
ATOM 640 C C . THR A 1 79 ? -14.127 -0.710 11.893 1.00 88.44 79 THR A C 1
ATOM 642 O O . THR A 1 79 ? -14.784 0.285 11.588 1.00 88.44 79 THR A O 1
ATOM 645 N N . PRO A 1 80 ? -13.456 -0.764 13.067 1.00 92.31 80 PRO A N 1
ATOM 646 C CA . PRO A 1 80 ? -13.454 0.354 14.016 1.00 92.31 80 PRO A CA 1
ATOM 647 C C . PRO A 1 80 ? -12.770 1.636 13.523 1.00 92.31 80 PRO A C 1
ATOM 649 O O . PRO A 1 80 ? -13.201 2.725 13.888 1.00 92.31 80 PRO A O 1
ATOM 652 N N . GLU A 1 81 ? -11.717 1.535 12.711 1.00 90.25 81 GLU A N 1
ATOM 653 C CA . GLU A 1 81 ? -11.013 2.695 12.144 1.00 90.25 81 GLU A CA 1
ATOM 654 C C . GLU A 1 81 ? -11.878 3.413 11.104 1.00 90.25 81 GLU A C 1
ATOM 656 O O . GLU A 1 81 ? -11.980 4.638 11.142 1.00 90.25 81 GLU A O 1
ATOM 661 N N . VAL A 1 82 ? -12.589 2.659 10.258 1.00 93.25 82 VAL A N 1
ATOM 662 C CA . VAL A 1 82 ? -13.555 3.225 9.300 1.00 93.25 82 VAL A CA 1
ATOM 663 C C . VAL A 1 82 ? -14.676 3.961 10.039 1.00 93.25 82 VAL A C 1
ATOM 665 O O . VAL A 1 82 ? -15.035 5.082 9.678 1.00 93.25 82 VAL A O 1
ATOM 668 N N . ILE A 1 83 ? -15.212 3.363 11.109 1.00 94.19 83 ILE A N 1
ATOM 669 C CA . ILE A 1 83 ? -16.252 3.993 11.937 1.00 94.19 83 ILE A CA 1
ATOM 670 C C . ILE A 1 83 ? -15.724 5.280 12.584 1.00 94.19 83 ILE A C 1
ATOM 672 O O . ILE A 1 83 ? -16.390 6.310 12.509 1.00 94.19 83 ILE A O 1
ATOM 676 N N . ALA A 1 84 ? -14.521 5.252 13.166 1.00 94.00 84 ALA A N 1
ATOM 677 C CA . ALA A 1 84 ? -13.900 6.433 13.767 1.00 94.00 84 ALA A CA 1
ATOM 678 C C . ALA A 1 84 ? -13.725 7.573 12.751 1.00 94.00 84 ALA A C 1
ATOM 680 O O . ALA A 1 84 ? -14.036 8.724 13.052 1.00 94.00 84 ALA A O 1
ATOM 681 N N . HIS A 1 85 ? -13.296 7.249 11.528 1.00 93.19 85 HIS A N 1
ATOM 682 C CA . HIS A 1 85 ? -13.153 8.223 10.445 1.00 93.19 85 HIS A CA 1
ATOM 683 C C . HIS A 1 85 ? -14.484 8.863 10.043 1.00 93.19 85 HIS A C 1
ATOM 685 O O . HIS A 1 85 ? -14.539 10.069 9.809 1.00 93.19 85 HIS A O 1
ATOM 691 N N . HIS A 1 86 ? -15.568 8.086 9.983 1.00 95.00 86 HIS A N 1
ATOM 692 C CA . HIS A 1 86 ? -16.896 8.637 9.713 1.00 95.00 86 HIS A CA 1
ATOM 693 C C . HIS A 1 86 ? -17.384 9.550 10.842 1.00 95.00 86 HIS A C 1
ATOM 695 O O . HIS A 1 86 ? -17.863 10.644 10.555 1.00 95.00 86 HIS A O 1
ATOM 701 N N . LEU A 1 87 ? -17.209 9.145 12.103 1.00 96.12 87 LEU A N 1
ATOM 702 C CA . LEU A 1 87 ? -17.607 9.942 13.269 1.00 96.12 87 LEU A CA 1
ATOM 703 C C . LEU A 1 87 ? -16.850 11.273 13.343 1.00 96.12 87 LEU A C 1
ATOM 705 O O . LEU A 1 87 ? -17.450 12.299 13.641 1.00 96.12 87 LEU A O 1
ATOM 709 N N . ALA A 1 88 ? -15.556 11.277 13.014 1.00 93.12 88 ALA A N 1
ATOM 710 C CA . ALA A 1 88 ? -14.731 12.486 12.999 1.00 93.12 88 ALA A CA 1
ATOM 711 C C . ALA A 1 88 ? -15.139 13.506 11.918 1.00 93.12 88 ALA A C 1
ATOM 713 O O . ALA A 1 88 ? -14.698 14.651 11.946 1.00 93.12 88 ALA A O 1
ATOM 714 N N . ARG A 1 89 ? -15.946 13.097 10.932 1.00 94.62 89 ARG A N 1
ATOM 715 C CA . ARG A 1 89 ? -16.423 13.956 9.835 1.00 94.62 89 ARG A CA 1
ATOM 716 C C . ARG A 1 89 ? -17.914 14.269 9.943 1.00 94.62 89 ARG A C 1
ATOM 718 O O . ARG A 1 89 ? -18.458 14.888 9.029 1.00 94.62 89 ARG A O 1
ATOM 725 N N . ASP A 1 90 ? -18.565 13.835 11.019 1.00 94.94 90 ASP A N 1
ATOM 726 C CA . ASP A 1 90 ? -19.976 14.096 11.267 1.00 94.94 90 ASP A CA 1
ATOM 727 C C . ASP A 1 90 ? -20.159 15.535 11.790 1.00 94.94 90 ASP A C 1
ATOM 729 O O . ASP A 1 90 ? -19.682 15.851 12.882 1.00 94.94 90 ASP A O 1
ATOM 733 N N . PRO A 1 91 ? -20.858 16.422 11.053 1.00 95.69 91 PRO A N 1
ATOM 734 C CA . PRO A 1 91 ? -21.060 17.809 11.471 1.00 95.69 91 PRO A CA 1
ATOM 735 C C . PRO A 1 91 ? -21.935 17.955 12.726 1.00 95.69 91 PRO A C 1
ATOM 737 O O . PRO A 1 91 ? -22.003 19.045 13.294 1.00 95.69 91 PRO A O 1
ATOM 740 N N . HIS A 1 92 ? -22.623 16.896 13.157 1.00 96.69 92 HIS A N 1
ATOM 741 C CA . HIS A 1 92 ? -23.452 16.891 14.361 1.00 96.69 92 HIS A CA 1
ATOM 742 C C . HIS A 1 92 ? -22.694 16.464 15.623 1.00 96.69 92 HIS A C 1
ATOM 744 O O . HIS A 1 92 ? -23.260 16.520 16.718 1.00 96.69 92 HIS A O 1
ATOM 750 N N . LEU A 1 93 ? -21.427 16.059 15.502 1.00 95.25 93 LEU A N 1
ATOM 751 C CA . LEU A 1 93 ? -20.590 15.649 16.623 1.00 95.25 93 LEU A CA 1
ATOM 752 C C . LEU A 1 93 ? -19.467 16.657 16.863 1.00 95.25 93 LEU A C 1
ATOM 754 O O . LEU A 1 93 ? -18.870 17.199 15.939 1.00 95.25 93 LEU A O 1
ATOM 758 N N . THR A 1 94 ? -19.151 16.888 18.136 1.00 97.12 94 THR A N 1
ATOM 759 C CA . THR A 1 94 ? -17.876 17.513 18.499 1.00 97.12 94 THR A CA 1
ATOM 760 C C . THR A 1 94 ? -16.761 16.475 18.404 1.00 97.12 94 THR A C 1
ATOM 762 O O . THR A 1 94 ? -17.012 15.288 18.625 1.00 97.12 94 THR A O 1
ATOM 765 N N . ASP A 1 95 ? -15.520 16.910 18.179 1.00 92.62 95 ASP A N 1
ATOM 766 C CA . ASP A 1 95 ? -14.350 16.015 18.131 1.00 92.62 95 ASP A CA 1
ATOM 767 C C . ASP A 1 95 ? -14.268 15.102 19.366 1.00 92.62 95 ASP A C 1
ATOM 769 O O . ASP A 1 95 ? -14.021 13.901 19.266 1.00 92.62 95 ASP A O 1
ATOM 773 N N . ALA A 1 96 ? -14.563 15.657 20.547 1.00 94.69 96 ALA A N 1
ATOM 774 C CA . ALA A 1 96 ? -14.580 14.911 21.801 1.00 94.69 96 ALA A CA 1
ATOM 775 C C . ALA A 1 96 ? -15.693 13.846 21.853 1.00 94.69 96 ALA A C 1
ATOM 777 O O . ALA A 1 96 ? -15.483 12.759 22.395 1.00 94.69 96 ALA A O 1
ATOM 778 N N . ALA A 1 97 ? -16.878 14.138 21.307 1.00 96.38 97 ALA A N 1
ATOM 779 C CA . ALA A 1 97 ? -17.975 13.177 21.239 1.00 96.38 97 ALA A CA 1
ATOM 780 C C . ALA A 1 97 ? -17.681 12.062 20.224 1.00 96.38 97 ALA A C 1
ATOM 782 O O . ALA A 1 97 ? -17.872 10.887 20.543 1.00 96.38 97 ALA A O 1
ATOM 783 N N . ALA A 1 98 ? -17.161 12.418 19.046 1.00 96.38 98 ALA A N 1
ATOM 784 C CA . ALA A 1 98 ? -16.751 11.473 18.013 1.00 96.38 98 ALA A CA 1
ATOM 785 C C . ALA A 1 98 ? -15.685 10.497 18.531 1.00 96.38 98 ALA A C 1
ATOM 787 O O . ALA A 1 98 ? -15.839 9.283 18.383 1.00 96.38 98 ALA A O 1
ATOM 788 N N . GLU A 1 99 ? -14.659 11.004 19.222 1.00 95.31 99 GLU A N 1
ATOM 789 C CA . GLU A 1 99 ? -13.595 10.171 19.789 1.00 95.31 99 GLU A CA 1
ATOM 790 C C . GLU A 1 99 ? -14.119 9.231 20.881 1.00 95.31 99 GLU A C 1
ATOM 792 O O . GLU A 1 99 ? -13.747 8.057 20.934 1.00 95.31 99 GLU A O 1
ATOM 797 N N . LYS A 1 100 ? -15.043 9.705 21.724 1.00 97.19 100 LYS A N 1
ATOM 798 C CA . LYS A 1 100 ? -15.653 8.879 22.773 1.00 97.19 100 LYS A CA 1
ATOM 799 C C . LYS A 1 100 ? -16.466 7.719 22.192 1.00 97.19 100 LYS A C 1
ATOM 801 O O . LYS A 1 100 ? -16.357 6.594 22.677 1.00 97.19 100 LYS A O 1
ATOM 806 N N . ILE A 1 101 ? -17.252 7.973 21.144 1.00 96.75 101 ILE A N 1
ATOM 807 C CA . ILE A 1 101 ? -18.021 6.931 20.447 1.00 96.75 101 ILE A CA 1
ATOM 808 C C . ILE A 1 101 ? -17.066 5.949 19.758 1.00 96.75 101 ILE A C 1
ATOM 810 O O . ILE A 1 101 ? -17.233 4.737 19.889 1.00 96.75 101 ILE A O 1
ATOM 814 N N . ALA A 1 102 ? -16.031 6.449 19.080 1.00 96.00 102 ALA A N 1
ATOM 815 C CA . ALA A 1 102 ? -15.020 5.614 18.440 1.00 96.00 102 ALA A CA 1
ATOM 816 C C . ALA A 1 102 ? -14.286 4.710 19.449 1.00 96.00 102 ALA A C 1
ATOM 818 O O . ALA A 1 102 ? -14.028 3.542 19.155 1.00 96.00 102 ALA A O 1
ATOM 819 N N . GLY A 1 103 ? -13.994 5.220 20.651 1.00 95.06 103 GLY A N 1
ATOM 820 C CA . GLY A 1 103 ? -13.430 4.454 21.764 1.00 95.06 103 GLY A CA 1
ATOM 821 C C . GLY A 1 103 ? -14.310 3.274 22.166 1.00 95.06 103 GLY A C 1
ATOM 822 O O . GLY A 1 103 ? -13.854 2.133 22.119 1.00 95.06 103 GLY A O 1
ATOM 823 N N . LEU A 1 104 ? -15.590 3.536 22.444 1.00 96.56 104 LEU A N 1
ATOM 824 C CA . LEU A 1 104 ? -16.563 2.495 22.796 1.00 96.56 104 LEU A CA 1
ATOM 825 C C . LEU A 1 104 ? -16.698 1.435 21.697 1.00 96.56 104 LEU A C 1
ATOM 827 O O . LEU A 1 104 ? -16.741 0.240 21.979 1.00 96.56 104 LEU A O 1
ATOM 831 N N . VAL A 1 105 ? -16.729 1.857 20.431 1.00 95.56 105 VAL A N 1
ATOM 832 C CA . VAL A 1 105 ? -16.789 0.936 19.289 1.00 95.56 105 VAL A CA 1
ATOM 833 C C . VAL A 1 105 ? -15.550 0.046 19.230 1.00 95.56 105 VAL A C 1
ATOM 835 O O . VAL A 1 105 ? -15.688 -1.152 19.000 1.00 95.56 105 VAL A O 1
ATOM 838 N N . ARG A 1 106 ? -14.346 0.591 19.447 1.00 93.56 106 ARG A N 1
ATOM 839 C CA . ARG A 1 106 ? -13.101 -0.197 19.468 1.00 93.56 106 ARG A CA 1
ATOM 840 C C . ARG A 1 106 ? -13.094 -1.220 20.598 1.00 93.56 106 ARG A C 1
ATOM 842 O O . ARG A 1 106 ? -12.719 -2.366 20.357 1.00 93.56 106 ARG A O 1
ATOM 849 N N . GLU A 1 107 ? -13.519 -0.826 21.794 1.00 93.00 107 GLU A N 1
ATOM 850 C CA . GLU A 1 107 ? -13.608 -1.714 22.960 1.00 93.00 107 GLU A CA 1
ATOM 851 C C . GLU A 1 107 ? -14.593 -2.861 22.706 1.00 93.00 107 GLU A C 1
ATOM 853 O O . GLU A 1 107 ? -14.227 -4.033 22.810 1.00 93.00 107 GLU A O 1
ATOM 858 N N . LEU A 1 108 ? -15.813 -2.537 22.265 1.00 93.19 108 LEU A N 1
ATOM 859 C CA . LEU A 1 108 ? -16.840 -3.527 21.935 1.00 93.19 108 LEU A CA 1
ATOM 860 C C . LEU A 1 108 ? -16.406 -4.439 20.788 1.00 93.19 108 LEU A C 1
ATOM 862 O O . LEU A 1 108 ? -16.567 -5.653 20.869 1.00 93.19 108 LEU A O 1
ATOM 866 N N . TYR A 1 109 ? -15.827 -3.874 19.728 1.00 91.25 109 TYR A N 1
ATOM 867 C CA . TYR A 1 109 ? -15.322 -4.656 18.608 1.00 91.25 109 TYR A CA 1
ATOM 868 C C . TYR A 1 109 ? -14.228 -5.619 19.060 1.00 91.25 109 TYR A C 1
ATOM 870 O O . TYR A 1 109 ? -14.263 -6.780 18.682 1.00 91.25 109 TYR A O 1
ATOM 878 N N . THR A 1 110 ? -13.286 -5.176 19.891 1.00 86.88 110 THR A N 1
ATOM 879 C CA . THR A 1 110 ? -12.206 -6.039 20.392 1.00 86.88 110 THR A CA 1
ATOM 880 C C . THR A 1 110 ? -12.748 -7.156 21.282 1.00 86.88 110 THR A C 1
ATOM 882 O O . THR A 1 110 ? -12.296 -8.291 21.170 1.00 86.88 110 THR A O 1
ATOM 885 N N . SER A 1 111 ? -13.746 -6.862 22.118 1.00 87.31 111 SER A N 1
ATOM 886 C CA . SER A 1 111 ? -14.387 -7.852 22.990 1.00 87.31 111 SER A CA 1
ATOM 887 C C . SER A 1 111 ? -15.208 -8.894 22.218 1.00 87.31 111 SER A C 1
ATOM 889 O O . SER A 1 111 ? -15.223 -10.065 22.595 1.00 87.31 111 SER A O 1
ATOM 891 N N . LEU A 1 112 ? -15.889 -8.486 21.142 1.00 87.62 112 LEU A N 1
ATOM 892 C CA . LEU A 1 112 ? -16.857 -9.323 20.424 1.00 87.62 112 LEU A CA 1
ATOM 893 C C . LEU A 1 112 ? -16.309 -9.956 19.143 1.00 87.62 112 LEU A C 1
ATOM 895 O O . LEU A 1 112 ? -16.840 -10.970 18.682 1.00 87.62 112 LEU A O 1
ATOM 899 N N . ALA A 1 113 ? -15.285 -9.364 18.526 1.00 86.06 113 ALA A N 1
ATOM 900 C CA . ALA A 1 113 ? -14.672 -9.922 17.334 1.00 86.06 113 ALA A CA 1
ATOM 901 C C . ALA A 1 113 ? -14.017 -11.254 17.703 1.00 86.06 113 ALA A C 1
ATOM 903 O O . ALA A 1 113 ? -13.035 -11.304 18.438 1.00 86.06 113 ALA A O 1
ATOM 904 N N . SER A 1 114 ? -14.583 -12.345 17.184 1.00 67.88 114 SER A N 1
ATOM 905 C CA . SER A 1 114 ? -14.106 -13.696 17.450 1.00 67.88 114 SER A CA 1
ATOM 906 C C . SER A 1 114 ? -12.607 -13.806 17.156 1.00 67.88 114 SER A C 1
ATOM 908 O O . SER A 1 114 ? -12.170 -13.594 16.022 1.00 67.88 114 SER A O 1
ATOM 910 N N . SER A 1 115 ? -11.834 -14.185 18.175 1.00 58.78 115 SER A N 1
ATOM 911 C CA . SER A 1 115 ? -10.404 -14.499 18.064 1.00 58.78 115 SER A CA 1
ATOM 912 C C . SER A 1 115 ? -10.137 -15.765 17.242 1.00 58.78 115 SER A C 1
ATOM 914 O O . SER A 1 115 ? -8.999 -16.027 16.861 1.00 58.78 115 SER A O 1
ATOM 916 N N . ASP A 1 116 ? -11.182 -16.523 16.908 1.00 52.66 116 ASP A N 1
ATOM 917 C CA . ASP A 1 116 ? -11.083 -17.820 16.249 1.00 52.66 116 ASP A CA 1
ATOM 918 C C . ASP A 1 116 ? -11.315 -17.735 14.734 1.00 52.66 116 ASP A C 1
ATOM 920 O O . ASP A 1 116 ? -12.136 -18.441 14.146 1.00 52.66 116 ASP A O 1
ATOM 924 N N . ARG A 1 117 ? -10.597 -16.834 14.055 1.00 56.56 117 ARG A N 1
ATOM 925 C CA . ARG A 1 117 ? -10.372 -17.034 12.620 1.00 56.56 117 ARG A CA 1
ATOM 926 C C . ARG A 1 117 ? -9.221 -18.025 12.495 1.00 56.56 117 ARG A C 1
ATOM 928 O O . ARG A 1 117 ? -8.078 -17.607 12.689 1.00 56.56 117 ARG A O 1
ATOM 935 N N . PRO A 1 118 ? -9.464 -19.303 12.137 1.00 57.28 118 PRO A N 1
ATOM 936 C CA . PRO A 1 118 ? -8.370 -20.222 11.894 1.00 57.28 118 PRO A CA 1
ATOM 937 C C . PRO A 1 118 ? -7.499 -19.626 10.793 1.00 57.28 118 PRO A C 1
ATOM 939 O O . PRO A 1 118 ? -7.948 -19.411 9.660 1.00 57.28 118 PRO A O 1
ATOM 942 N N . VAL A 1 119 ? -6.245 -19.336 11.134 1.00 62.94 119 VAL A N 1
ATOM 943 C CA . VAL A 1 119 ? -5.229 -18.973 10.153 1.00 62.94 119 VAL A CA 1
ATOM 944 C C . VAL A 1 119 ? -5.026 -20.204 9.277 1.00 62.94 119 VAL A C 1
ATOM 946 O O . VAL A 1 119 ? -4.300 -21.135 9.620 1.00 62.94 119 VAL A O 1
ATOM 949 N N . ARG A 1 120 ? -5.728 -20.248 8.142 1.00 54.75 120 ARG A N 1
ATOM 950 C CA . ARG A 1 120 ? -5.575 -21.321 7.163 1.00 54.75 120 ARG A CA 1
ATOM 951 C C . ARG A 1 120 ? -4.265 -21.115 6.422 1.00 54.75 120 ARG A C 1
ATOM 953 O O . ARG A 1 120 ? -4.175 -20.329 5.483 1.00 54.75 120 ARG A O 1
ATOM 960 N N . VAL A 1 121 ? -3.241 -21.840 6.855 1.00 61.22 121 VAL A N 1
ATOM 961 C CA . VAL A 1 121 ? -1.972 -21.928 6.137 1.00 61.22 121 VAL A CA 1
ATOM 962 C C . VAL A 1 121 ? -2.131 -22.957 5.024 1.00 61.22 121 VAL A C 1
ATOM 964 O O . VAL A 1 121 ? -2.179 -24.161 5.268 1.00 61.22 121 VAL A O 1
ATOM 967 N N . HIS A 1 122 ? -2.201 -22.490 3.780 1.00 60.78 122 HIS A N 1
ATOM 968 C CA . HIS A 1 122 ? -2.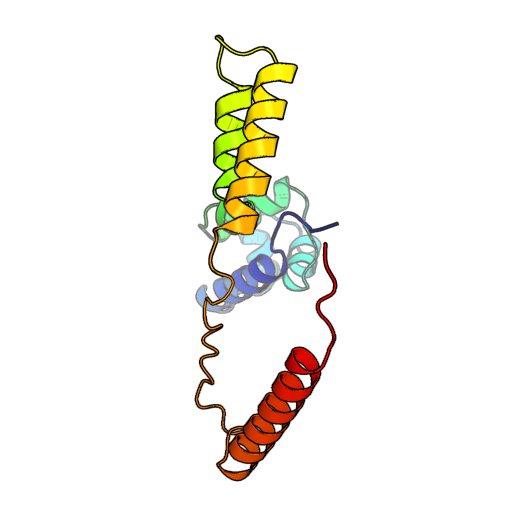088 -23.375 2.628 1.00 60.78 122 HIS A CA 1
ATOM 969 C C . HIS A 1 122 ? -0.625 -23.763 2.447 1.00 60.78 122 HIS A C 1
ATOM 971 O O . HIS A 1 122 ? 0.182 -23.019 1.889 1.00 60.78 122 HIS A O 1
ATOM 977 N N . LEU A 1 123 ? -0.280 -24.956 2.918 1.00 64.19 123 LEU A N 1
ATOM 978 C CA . LEU A 1 123 ? 1.005 -25.570 2.635 1.00 64.19 123 LEU A CA 1
ATOM 979 C C . LEU A 1 123 ? 0.965 -26.029 1.178 1.00 64.19 123 LEU A C 1
ATOM 981 O O . LEU A 1 123 ? 0.478 -27.111 0.855 1.00 64.19 123 LEU A O 1
ATOM 985 N N . ARG A 1 124 ? 1.407 -25.158 0.266 1.00 58.34 124 ARG A N 1
ATOM 986 C CA . ARG A 1 124 ? 1.608 -25.528 -1.138 1.00 58.34 124 ARG A CA 1
ATOM 987 C C . ARG A 1 124 ? 2.492 -26.776 -1.175 1.00 58.34 124 ARG A C 1
ATOM 989 O O . ARG A 1 124 ? 3.398 -26.892 -0.351 1.00 58.34 124 ARG A O 1
ATOM 996 N N . ALA A 1 125 ? 2.256 -27.671 -2.134 1.00 58.12 125 ALA A N 1
ATOM 997 C CA . ALA A 1 125 ? 3.082 -28.851 -2.388 1.00 58.12 125 ALA A CA 1
ATOM 998 C C . ALA A 1 125 ? 4.517 -28.452 -2.792 1.00 58.12 125 ALA A C 1
ATOM 1000 O O . ALA A 1 125 ? 4.906 -28.498 -3.955 1.00 58.12 125 ALA A O 1
ATOM 1001 N N . ALA A 1 126 ? 5.301 -27.988 -1.826 1.00 64.81 126 ALA A N 1
ATOM 1002 C CA . ALA A 1 126 ? 6.728 -27.794 -1.942 1.00 64.81 126 ALA A CA 1
ATOM 1003 C C . ALA A 1 126 ? 7.392 -29.162 -1.774 1.00 64.81 126 ALA A C 1
ATOM 1005 O O . ALA A 1 126 ? 7.002 -29.940 -0.903 1.00 64.81 126 ALA A O 1
ATOM 1006 N N . ALA A 1 127 ? 8.425 -29.451 -2.565 1.00 67.25 127 ALA A N 1
ATOM 1007 C CA . ALA A 1 127 ? 9.162 -30.720 -2.505 1.00 67.25 127 ALA A CA 1
ATOM 1008 C C . ALA A 1 127 ? 9.754 -31.032 -1.109 1.00 67.25 127 ALA A C 1
ATOM 1010 O O . ALA A 1 127 ? 10.089 -32.177 -0.798 1.00 67.25 127 ALA A O 1
ATOM 1011 N N . THR A 1 128 ? 9.859 -30.011 -0.258 1.00 68.81 128 THR A N 1
ATOM 1012 C CA . THR A 1 128 ? 10.286 -30.061 1.143 1.00 68.81 128 THR A CA 1
ATOM 1013 C C . THR A 1 128 ? 9.234 -30.665 2.079 1.00 68.81 128 THR A C 1
ATOM 1015 O O . THR A 1 128 ? 9.582 -31.191 3.135 1.00 68.81 128 THR A O 1
ATOM 1018 N N . PHE A 1 129 ? 7.952 -30.634 1.709 1.00 71.75 129 PHE A N 1
ATOM 1019 C CA . PHE A 1 129 ? 6.834 -31.034 2.564 1.00 71.75 129 PHE A CA 1
ATOM 1020 C C . PHE A 1 129 ? 6.500 -32.532 2.446 1.00 71.75 129 PHE A C 1
ATOM 1022 O O . PHE A 1 129 ? 5.372 -32.938 2.178 1.00 71.75 129 PHE A O 1
ATOM 1029 N N . ARG A 1 130 ? 7.520 -33.379 2.635 1.00 80.12 130 ARG A N 1
ATOM 1030 C CA . ARG A 1 130 ? 7.383 -34.848 2.678 1.00 80.12 130 ARG A CA 1
ATOM 1031 C C . ARG A 1 130 ? 6.627 -35.297 3.944 1.00 80.12 130 ARG A C 1
ATOM 1033 O O . ARG A 1 130 ? 6.636 -34.562 4.936 1.00 80.12 130 ARG A O 1
ATOM 1040 N N . PRO A 1 131 ? 6.074 -36.528 4.000 1.00 79.25 131 PRO A N 1
ATOM 1041 C CA . PRO A 1 131 ? 5.326 -37.017 5.166 1.00 79.25 131 PRO A CA 1
ATOM 1042 C C . PRO A 1 131 ? 6.065 -36.855 6.505 1.00 79.25 131 PRO A C 1
ATOM 1044 O O . PRO A 1 131 ? 5.473 -36.453 7.503 1.00 79.25 131 PRO A O 1
ATOM 1047 N N . VAL A 1 132 ? 7.382 -37.081 6.528 1.00 82.62 132 VAL A N 1
ATOM 1048 C CA . VAL A 1 132 ? 8.208 -36.898 7.736 1.00 82.62 132 VAL A CA 1
ATOM 1049 C C . VAL A 1 132 ? 8.247 -35.432 8.191 1.00 82.62 132 VAL A C 1
ATOM 1051 O O . VAL A 1 132 ? 8.081 -35.158 9.378 1.00 82.62 132 VAL A O 1
ATOM 1054 N N . ALA A 1 133 ? 8.410 -34.490 7.258 1.00 82.25 133 ALA A N 1
ATOM 1055 C CA . ALA A 1 133 ? 8.419 -33.059 7.558 1.00 82.25 133 ALA A CA 1
ATOM 1056 C C . ALA A 1 133 ? 7.047 -32.580 8.057 1.00 82.25 133 ALA A C 1
ATOM 1058 O O . ALA A 1 133 ? 6.981 -31.829 9.027 1.00 82.25 133 ALA A O 1
ATOM 1059 N N . SER A 1 134 ? 5.957 -33.082 7.463 1.00 79.81 134 SER A N 1
ATOM 1060 C CA . SER A 1 134 ? 4.590 -32.748 7.884 1.00 79.81 134 SER A CA 1
ATOM 1061 C C . SER A 1 134 ? 4.285 -33.191 9.321 1.00 79.81 134 SER A C 1
ATOM 1063 O O . SER A 1 134 ? 3.784 -32.398 10.115 1.00 79.81 134 SER A O 1
ATOM 1065 N N . ARG A 1 135 ? 4.685 -34.414 9.702 1.00 84.19 135 ARG A N 1
ATOM 1066 C CA . ARG A 1 135 ? 4.532 -34.920 11.075 1.00 84.19 135 ARG A CA 1
ATOM 1067 C C . ARG A 1 135 ? 5.346 -34.109 12.077 1.00 84.19 135 ARG A C 1
ATOM 1069 O O . ARG A 1 135 ? 4.848 -33.791 13.153 1.00 84.19 135 ARG A O 1
ATOM 1076 N N . LYS A 1 136 ? 6.578 -33.738 11.715 1.00 87.94 136 LYS A N 1
ATOM 1077 C CA . LYS A 1 136 ? 7.434 -32.917 12.577 1.00 87.94 136 LYS A CA 1
ATOM 1078 C C . LYS A 1 136 ? 6.850 -31.516 12.781 1.00 87.94 136 LYS A C 1
ATOM 1080 O O . LYS A 1 136 ? 6.832 -31.044 13.912 1.00 87.94 136 LYS A O 1
ATOM 1085 N N . LEU A 1 137 ? 6.322 -30.886 11.726 1.00 86.12 137 LEU A N 1
ATOM 1086 C CA . LEU A 1 137 ? 5.630 -29.600 11.851 1.00 86.12 137 LEU A CA 1
ATOM 1087 C C . LEU A 1 137 ? 4.382 -29.723 12.731 1.00 86.12 137 LEU A C 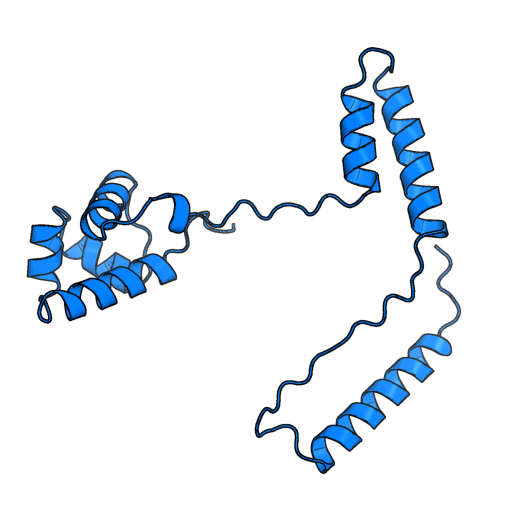1
ATOM 1089 O O . LEU A 1 137 ? 4.202 -28.913 13.632 1.00 86.12 137 LEU A O 1
ATOM 1093 N N . SER A 1 138 ? 3.557 -30.749 12.514 1.00 84.06 138 SER A N 1
ATOM 1094 C CA . SER A 1 138 ? 2.354 -30.983 13.320 1.00 84.06 138 SER A CA 1
ATOM 1095 C C . SER A 1 138 ? 2.683 -31.123 14.806 1.00 84.06 138 SER A C 1
ATOM 1097 O O . SER A 1 138 ? 2.026 -30.502 15.632 1.00 84.06 138 SER A O 1
ATOM 1099 N N . SER A 1 139 ? 3.729 -31.882 15.151 1.00 91.00 139 SER A N 1
ATOM 1100 C CA . SER A 1 139 ? 4.178 -32.030 16.540 1.00 91.00 139 SER A CA 1
ATOM 1101 C C . SER A 1 139 ? 4.640 -30.709 17.155 1.00 91.00 139 SER A C 1
ATOM 1103 O O . SER A 1 139 ? 4.395 -30.480 18.335 1.00 91.00 139 SER A O 1
ATOM 1105 N N . LEU A 1 140 ? 5.327 -29.859 16.387 1.00 92.62 140 LEU A N 1
ATOM 1106 C CA . LEU A 1 140 ? 5.779 -28.553 16.867 1.00 92.62 140 LEU A CA 1
ATOM 1107 C C . LEU A 1 140 ? 4.595 -27.616 17.116 1.00 92.62 140 LEU A C 1
ATOM 1109 O O . LEU A 1 140 ? 4.539 -26.974 18.159 1.00 92.62 140 LEU A O 1
ATOM 1113 N N . LEU A 1 141 ? 3.635 -27.572 16.189 1.00 88.56 141 LEU A N 1
ATOM 1114 C CA . LEU A 1 141 ? 2.429 -26.752 16.328 1.00 88.56 141 LEU A CA 1
ATOM 1115 C C . LEU A 1 141 ? 1.577 -27.197 17.523 1.00 88.56 141 LEU A C 1
ATOM 1117 O O . LEU A 1 141 ? 1.095 -26.352 18.270 1.00 88.56 141 LEU A O 1
ATOM 1121 N N . GLU A 1 142 ? 1.457 -28.505 17.746 1.00 87.94 142 GLU A N 1
ATOM 1122 C CA . GLU A 1 142 ? 0.749 -29.072 18.897 1.00 87.94 142 GLU A CA 1
ATOM 1123 C C . GLU A 1 142 ? 1.403 -28.660 20.226 1.00 87.94 142 GLU A C 1
ATOM 1125 O O . GLU A 1 142 ? 0.734 -28.177 21.137 1.00 87.94 142 GLU A O 1
ATOM 1130 N N . GLN A 1 143 ? 2.734 -28.755 20.310 1.00 93.06 143 GLN A N 1
ATOM 1131 C CA . GLN A 1 143 ? 3.489 -28.308 21.484 1.00 93.06 143 GLN A CA 1
ATOM 1132 C C . GLN A 1 143 ? 3.361 -26.799 21.718 1.00 93.06 143 GLN A C 1
ATOM 1134 O O . GLN A 1 143 ? 3.265 -26.358 22.863 1.00 93.06 143 GLN A O 1
ATOM 1139 N N . MET A 1 144 ? 3.378 -25.996 20.650 1.00 88.69 144 MET A N 1
ATOM 1140 C CA . MET A 1 144 ? 3.181 -24.548 20.744 1.00 88.69 144 MET A CA 1
ATOM 1141 C C . MET A 1 144 ? 1.784 -24.215 21.268 1.00 88.69 144 MET A C 1
ATOM 1143 O O . MET A 1 144 ? 1.672 -23.395 22.174 1.00 88.69 144 MET A O 1
ATOM 1147 N N . ARG A 1 145 ? 0.742 -24.880 20.753 1.00 85.50 145 ARG A N 1
ATOM 1148 C CA . ARG A 1 145 ? -0.639 -24.705 21.219 1.00 85.50 145 ARG A CA 1
ATOM 1149 C C . ARG A 1 145 ? -0.774 -25.024 22.705 1.00 85.50 145 ARG A C 1
ATOM 1151 O O . ARG A 1 145 ? -1.232 -24.173 23.454 1.00 85.50 145 ARG A O 1
ATOM 1158 N N . GLN A 1 146 ? -0.293 -26.188 23.140 1.00 89.12 146 GLN A N 1
ATOM 1159 C CA . GLN A 1 146 ? -0.359 -26.599 24.548 1.00 89.12 146 GLN A CA 1
ATOM 1160 C C . GLN A 1 146 ? 0.341 -25.603 25.478 1.00 89.12 146 GLN A C 1
ATOM 1162 O O . GLN A 1 146 ? -0.156 -25.304 26.559 1.00 89.12 146 GLN A O 1
ATOM 1167 N N . LYS A 1 147 ? 1.487 -25.051 25.057 1.00 88.62 147 LYS A N 1
ATOM 1168 C CA . LYS A 1 147 ? 2.185 -24.015 25.830 1.00 88.62 147 LYS A CA 1
ATOM 1169 C C . LYS A 1 147 ? 1.399 -22.712 25.907 1.00 88.62 147 LYS A C 1
ATOM 1171 O O . LYS A 1 147 ? 1.400 -22.096 26.963 1.00 88.62 147 LYS A O 1
ATOM 1176 N N . LEU A 1 148 ? 0.761 -22.297 24.815 1.00 83.31 148 LEU A N 1
ATOM 1177 C CA . LEU A 1 148 ? -0.057 -21.084 24.779 1.00 83.31 148 LEU A CA 1
ATOM 1178 C C . LEU A 1 148 ? -1.327 -21.228 25.628 1.00 83.31 148 LEU A C 1
ATOM 1180 O O . LEU A 1 148 ? -1.679 -20.295 26.334 1.00 83.31 148 LEU A O 1
ATOM 1184 N N . GLU A 1 149 ? -1.974 -22.394 25.610 1.00 82.69 149 GLU A N 1
ATOM 1185 C CA . GLU A 1 149 ? -3.153 -22.692 26.440 1.00 82.69 149 GLU A CA 1
ATOM 1186 C C . GLU A 1 149 ? -2.807 -22.810 27.932 1.00 82.69 149 GLU A C 1
ATOM 1188 O O . GLU A 1 149 ? -3.610 -22.450 28.787 1.00 82.69 149 GLU A O 1
ATOM 1193 N N . ALA A 1 150 ? -1.602 -23.291 28.256 1.00 83.69 150 ALA A N 1
ATOM 1194 C CA . ALA A 1 150 ? -1.110 -23.382 29.629 1.00 83.69 150 ALA A CA 1
ATOM 1195 C C . ALA A 1 150 ? -0.587 -22.045 30.188 1.00 83.69 150 ALA A C 1
ATOM 1197 O O . ALA A 1 150 ? -0.289 -21.961 31.382 1.00 83.69 150 ALA A O 1
ATOM 1198 N N . MET A 1 151 ? -0.439 -21.006 29.357 1.00 78.94 151 MET A N 1
ATOM 1199 C CA . MET A 1 151 ? -0.104 -19.673 29.852 1.00 78.94 151 MET A CA 1
ATOM 1200 C C . MET A 1 151 ? -1.343 -19.077 30.533 1.00 78.94 151 MET A C 1
ATOM 1202 O O . MET A 1 151 ? -2.388 -18.974 29.891 1.00 78.94 151 MET A O 1
ATOM 1206 N N . PRO A 1 152 ? -1.259 -18.664 31.814 1.00 63.28 152 PRO A N 1
ATOM 1207 C CA . PRO A 1 152 ? -2.361 -17.965 32.457 1.00 63.28 152 PRO A CA 1
ATOM 1208 C C . PRO A 1 152 ? -2.685 -16.719 31.635 1.00 63.28 152 PRO A C 1
ATOM 1210 O O . PRO A 1 152 ? -1.771 -15.996 31.222 1.00 63.28 152 PRO A O 1
ATOM 1213 N N . GLY A 1 153 ? -3.979 -16.524 31.360 1.00 57.53 153 GLY A N 1
ATOM 1214 C CA . GLY A 1 153 ? -4.479 -15.422 30.551 1.00 57.53 153 GLY A CA 1
ATOM 1215 C C . GLY A 1 153 ? -3.806 -14.130 30.983 1.00 57.53 153 GLY A C 1
ATOM 1216 O O . GLY A 1 153 ? -3.937 -13.703 32.127 1.00 57.53 153 GLY A O 1
ATOM 1217 N N . THR A 1 154 ? -3.025 -13.537 30.082 1.00 44.59 154 THR A N 1
ATOM 1218 C CA . THR A 1 154 ? -2.587 -12.161 30.274 1.00 44.59 154 THR A CA 1
ATOM 1219 C C . THR A 1 154 ? -3.835 -11.324 30.057 1.00 44.59 154 THR A C 1
ATOM 1221 O O . THR A 1 154 ? -4.141 -10.957 28.926 1.00 44.59 154 THR A O 1
ATOM 1224 N N . GLU A 1 155 ? -4.603 -11.133 31.130 1.00 41.00 155 GLU A N 1
ATOM 1225 C CA . GLU A 1 155 ? -5.649 -10.125 31.197 1.00 41.00 155 GLU A CA 1
ATOM 1226 C C . GLU A 1 155 ? -5.047 -8.807 30.694 1.00 41.00 155 GLU A C 1
ATOM 1228 O O . GLU A 1 155 ? -4.038 -8.314 31.211 1.00 41.00 155 GLU A O 1
ATOM 1233 N N . ARG A 1 156 ? -5.633 -8.285 29.621 1.00 36.44 156 ARG A N 1
ATOM 1234 C CA . ARG A 1 156 ? -5.540 -6.895 29.197 1.00 36.44 156 ARG A CA 1
ATOM 1235 C C . ARG A 1 156 ? -6.922 -6.454 28.772 1.00 36.44 156 ARG A C 1
ATOM 1237 O O . ARG A 1 156 ? -7.566 -7.239 28.041 1.00 36.44 156 ARG A O 1
#

pLDDT: mean 83.43, std 14.85, range [36.44, 97.19]

Sequence (156 aa):
MSEPIDIELLGRLVRAERLKRGRLSLRAAAEQAEVPFNTLARVEKGDLPDLANFRRIVHWLGLPPERFFQPPRMRTETTPEVIAHHLARDPHLTDAAAEKIAGLVRELYTSLASSDRPVRVHLRAAATFRPVASRKLSSLLEQMRQKLEAMPGTER

InterPro domains:
  IPR001387 Cro/C1-type, helix-turn-helix domain [PS50943] (14-68)
  IPR010982 Lambda repressor-like, DNA-binding domain superfamily [G3DSA:1.10.260.40] (5-77)
  IPR010982 Lambda repressor-like, DNA-binding domain superfamily [SSF47413] (7-72)